Protein AF-A0A356TJT0-F1 (afdb_monomer)

Secondary structure (DSSP, 8-state):
-------TTSPTTPPPP---TTT-----HHHHH-SSTTSS-------SSS---HHHHHHTT----SSS-HHHHHHHHHTTTTT--

Radius of gyration: 24.08 Å; Cα contacts (8 Å, |Δi|>4): 31; chains: 1; bounding box: 46×32×65 Å

Solvent-accessible surface area (backbone atoms only — not c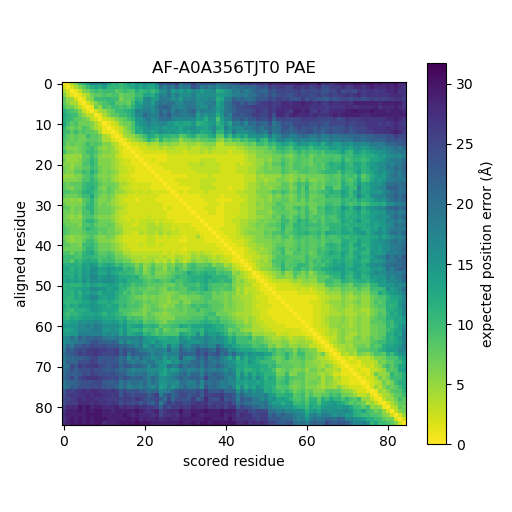omparable to full-atom values): 6053 Å² total; per-residue (Å²): 132,94,63,67,48,83,54,96,87,56,61,83,72,40,82,68,92,76,84,57,71,93,76,56,84,76,81,58,59,69,55,72,69,47,91,52,85,83,73,57,82,90,77,92,77,82,87,69,77,81,93,70,55,74,67,56,28,51,78,69,69,65,63,70,64,84,92,85,34,73,65,56,57,47,63,60,55,56,67,66,61,77,70,78,121

Mean predicted aligned error: 11.74 Å

pLDDT: mean 76.68, std 15.93, range [36.81, 96.0]

Sequence (85 aa):
PDRPVIAKGGTPGARVPFVHEEECVGCNLCALVCPVEGCITMVEKRKAPEPITWNDRIRAGTDLVPGGLDATQKARGAQADSGAE

Foldseek 3Di:
DQDFDPDPPDDTRDDDDDDPVVPDPQPCPVVVPDPDPPPDDDDDPDPDDDDDDCVVCVVVLNNQDPDVHVVNVVVVVVVVVVVPD

Structure (mmCIF, N/CA/C/O backbone):
data_AF-A0A356TJT0-F1
#
_entry.id   AF-A0A356TJT0-F1
#
loop_
_atom_site.group_PDB
_atom_site.id
_atom_site.type_symbol
_atom_site.label_atom_id
_atom_site.label_alt_id
_atom_site.label_comp_id
_atom_site.label_asym_id
_atom_site.label_entity_id
_atom_site.label_seq_id
_atom_site.pdbx_PDB_ins_code
_atom_site.Cartn_x
_atom_site.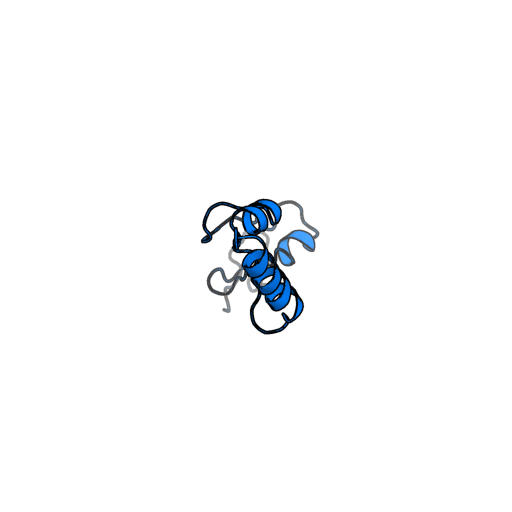Cartn_y
_atom_site.Cartn_z
_atom_site.occupancy
_atom_site.B_iso_or_equiv
_atom_site.auth_seq_id
_atom_site.auth_comp_id
_atom_site.auth_asym_id
_atom_site.auth_atom_id
_atom_site.pdbx_PDB_model_num
ATOM 1 N N . PRO A 1 1 ? -9.114 -20.341 9.905 1.00 53.09 1 PRO A N 1
ATOM 2 C CA . PRO A 1 1 ? -8.505 -20.344 11.256 1.00 53.09 1 PRO A CA 1
ATOM 3 C C . PRO A 1 1 ? -9.557 -19.972 12.305 1.00 53.09 1 PRO A C 1
ATOM 5 O O . PRO A 1 1 ? -9.947 -18.812 12.407 1.00 53.09 1 PRO A O 1
ATOM 8 N N . ASP A 1 2 ? -10.047 -20.973 13.033 1.00 58.97 2 ASP A N 1
ATOM 9 C CA . ASP A 1 2 ? -11.018 -20.823 14.119 1.00 58.97 2 ASP A CA 1
ATOM 10 C C . ASP A 1 2 ? -10.305 -20.373 15.397 1.00 58.97 2 ASP A C 1
ATOM 12 O O . ASP A 1 2 ? -10.065 -21.160 16.310 1.00 58.97 2 ASP A O 1
ATOM 16 N N . ARG A 1 3 ? -9.893 -19.102 15.449 1.00 63.19 3 ARG A N 1
ATOM 17 C CA . ARG A 1 3 ? -9.321 -18.521 16.666 1.00 63.19 3 ARG A CA 1
ATOM 18 C C . ARG A 1 3 ? -10.446 -17.882 17.491 1.00 63.19 3 ARG A C 1
ATOM 20 O O . ARG A 1 3 ? -10.934 -16.822 17.097 1.00 63.19 3 ARG A O 1
ATOM 27 N N . PRO A 1 4 ? -10.879 -18.489 18.612 1.00 61.81 4 PRO A N 1
ATOM 28 C CA . PRO A 1 4 ? -11.902 -17.895 19.462 1.00 61.81 4 PRO A CA 1
ATOM 29 C C . PRO A 1 4 ? -11.375 -16.637 20.163 1.00 61.81 4 PRO A C 1
ATOM 31 O O . PRO A 1 4 ? -10.186 -16.510 20.470 1.00 61.81 4 PRO A O 1
ATOM 34 N N . VAL A 1 5 ? -12.282 -15.697 20.422 1.00 61.03 5 VAL A N 1
ATOM 35 C CA . VAL A 1 5 ? -11.987 -14.452 21.137 1.00 61.03 5 VAL A CA 1
ATOM 36 C C . VAL A 1 5 ? -11.636 -14.732 22.596 1.00 61.03 5 VAL A C 1
ATOM 38 O O . VAL A 1 5 ? -12.404 -15.359 23.318 1.00 61.03 5 VAL A O 1
ATOM 41 N N . ILE A 1 6 ? -10.496 -14.192 23.030 1.00 61.66 6 ILE A N 1
ATOM 42 C CA . ILE A 1 6 ? -10.024 -14.159 24.429 1.00 61.66 6 ILE A CA 1
ATOM 43 C C . ILE A 1 6 ? -10.093 -12.743 25.032 1.00 61.66 6 ILE A C 1
ATOM 45 O O . ILE A 1 6 ? -9.646 -12.511 26.153 1.00 61.66 6 ILE A O 1
ATOM 49 N N . ALA A 1 7 ? -10.640 -11.772 24.292 1.00 58.09 7 ALA A N 1
ATOM 50 C CA . ALA A 1 7 ? -10.728 -10.384 24.731 1.00 58.09 7 ALA A CA 1
ATOM 51 C C . ALA A 1 7 ? -11.822 -10.186 25.792 1.00 58.09 7 ALA A C 1
ATOM 53 O O . ALA A 1 7 ? -12.943 -10.669 25.651 1.00 58.09 7 ALA A O 1
ATOM 54 N N . LYS A 1 8 ? -11.502 -9.392 26.819 1.00 60.34 8 LYS A N 1
ATOM 55 C CA . LYS A 1 8 ? -12.294 -9.185 28.046 1.00 60.34 8 LYS A CA 1
ATOM 56 C C . LYS A 1 8 ? -13.703 -8.596 27.831 1.00 60.34 8 LYS A C 1
ATOM 58 O O . LYS A 1 8 ? -14.516 -8.665 28.744 1.00 60.34 8 LYS A O 1
ATOM 63 N N . GLY A 1 9 ? -13.976 -8.009 26.661 1.00 61.50 9 GLY A N 1
ATOM 64 C CA . GLY A 1 9 ? -15.262 -7.390 26.304 1.00 61.50 9 GLY A CA 1
ATOM 65 C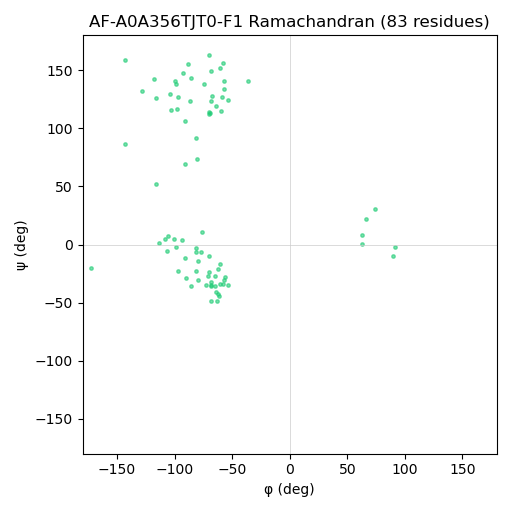 C . GLY A 1 9 ? -16.037 -8.091 25.182 1.00 61.50 9 GLY A C 1
ATOM 66 O O . GLY A 1 9 ? -17.094 -7.607 24.794 1.00 61.50 9 GLY A O 1
ATOM 67 N N . GLY A 1 10 ? -15.524 -9.199 24.636 1.00 64.19 10 GLY A N 1
ATOM 68 C CA . GLY A 1 10 ? -16.220 -9.975 23.607 1.00 64.19 10 GLY A CA 1
ATOM 69 C C . GLY A 1 10 ? -17.046 -11.107 24.214 1.00 64.19 10 GLY A C 1
ATOM 70 O O . GLY A 1 10 ? -16.651 -11.696 25.219 1.00 64.19 10 GLY A O 1
ATOM 71 N N . THR A 1 11 ? -18.175 -11.453 23.591 1.00 68.25 11 THR A N 1
ATOM 72 C CA . THR A 1 11 ? -18.907 -12.678 23.940 1.00 68.25 11 THR A CA 1
ATOM 73 C C . THR A 1 11 ? -17.988 -13.890 23.732 1.00 68.25 11 THR A C 1
ATOM 75 O O . THR A 1 11 ? -17.430 -14.032 22.638 1.00 68.25 11 THR A O 1
ATOM 78 N N . PRO A 1 12 ? -17.814 -14.774 24.732 1.00 64.62 12 PRO A N 1
ATOM 79 C CA . PRO A 1 12 ? -17.056 -16.008 24.557 1.00 64.62 12 PRO A CA 1
ATOM 80 C C . PRO A 1 12 ? -17.587 -16.804 23.358 1.00 64.62 12 PRO A C 1
ATOM 82 O O . PRO A 1 12 ? -18.781 -17.079 23.273 1.00 64.62 12 PRO A O 1
ATOM 85 N N . GLY A 1 13 ? -16.710 -17.130 22.405 1.00 66.62 13 GLY A N 1
ATOM 86 C CA . GLY A 1 13 ? -17.084 -17.809 21.155 1.00 66.62 13 GLY A CA 1
ATOM 87 C C . GLY A 1 13 ? -17.425 -16.890 19.973 1.00 66.62 13 GLY A C 1
ATOM 88 O O . GLY A 1 13 ? -17.660 -17.393 18.875 1.00 66.62 13 GLY A O 1
ATOM 89 N N .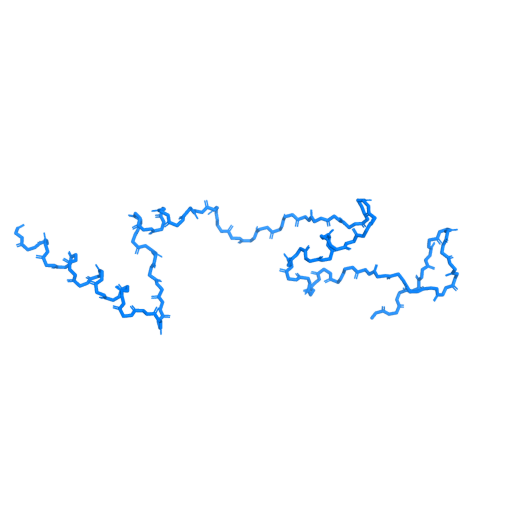 ALA A 1 14 ? -17.404 -15.562 20.142 1.00 70.50 14 ALA A N 1
ATOM 90 C CA . ALA A 1 14 ? -17.472 -14.635 19.014 1.00 70.50 14 ALA A CA 1
ATOM 91 C C . ALA A 1 14 ? -16.282 -14.838 18.055 1.00 70.50 14 ALA A C 1
ATOM 93 O O . ALA A 1 14 ? -15.194 -15.248 18.467 1.00 70.50 14 ALA A O 1
ATOM 94 N N . ARG A 1 15 ? -16.483 -14.525 16.770 1.00 71.31 15 ARG A N 1
ATOM 95 C CA . ARG A 1 15 ? -15.420 -14.489 15.757 1.00 71.31 15 ARG A CA 1
ATOM 96 C C . ARG A 1 15 ? -14.966 -13.047 15.574 1.00 71.31 15 ARG A C 1
ATOM 98 O O . ARG A 1 15 ? -15.753 -12.215 15.135 1.00 71.31 15 ARG A O 1
ATOM 105 N N . VAL A 1 16 ? -13.711 -12.758 15.901 1.00 75.25 16 VAL A N 1
ATOM 106 C CA . VAL A 1 16 ? -13.094 -11.456 15.617 1.00 75.25 16 VAL A CA 1
ATOM 107 C C . VAL A 1 16 ? -12.285 -11.569 14.327 1.00 75.25 16 VAL A C 1
ATOM 109 O O . VAL A 1 16 ? -11.459 -12.482 14.221 1.00 75.25 16 VAL A O 1
ATOM 112 N N . PRO A 1 17 ? -12.515 -10.680 13.343 1.00 80.56 17 PRO A N 1
ATOM 113 C CA . PRO A 1 17 ? -11.679 -10.602 12.155 1.00 80.56 17 PRO A CA 1
ATOM 114 C C . PRO A 1 17 ? -10.221 -10.350 12.536 1.00 80.56 17 PRO A C 1
ATOM 116 O O . PRO A 1 17 ? -9.928 -9.572 13.442 1.00 80.56 17 PRO A O 1
ATOM 119 N N . PHE A 1 18 ? -9.302 -10.991 11.827 1.00 84.62 18 PHE A N 1
ATOM 120 C CA . PHE A 1 18 ? -7.872 -10.773 11.989 1.00 84.62 18 PHE A CA 1
ATOM 121 C C . PHE A 1 18 ? -7.183 -10.848 10.626 1.00 84.62 18 PHE A C 1
ATOM 123 O O . PHE A 1 18 ? -7.717 -11.431 9.682 1.00 84.62 18 PHE A O 1
ATOM 130 N N . VAL A 1 19 ? -5.997 -10.253 10.526 1.00 90.50 19 VAL A N 1
ATOM 131 C CA . VAL A 1 19 ? -5.204 -10.256 9.294 1.00 90.50 19 VAL A CA 1
ATOM 132 C C . VAL A 1 19 ? -4.338 -11.513 9.250 1.00 90.50 19 VAL A C 1
ATOM 134 O O . VAL A 1 19 ? -3.543 -11.758 10.157 1.00 90.50 19 VAL A O 1
ATOM 137 N N . HIS A 1 20 ? -4.477 -12.314 8.192 1.00 91.69 20 HIS A N 1
ATOM 138 C CA . HIS A 1 20 ? -3.543 -13.400 7.905 1.00 91.69 20 HIS A CA 1
ATOM 139 C C . HIS A 1 20 ? -2.313 -12.827 7.193 1.00 91.69 20 HIS A C 1
ATOM 141 O O . HIS A 1 20 ? -2.301 -12.685 5.974 1.00 91.69 20 HIS A O 1
ATOM 147 N N . GLU A 1 21 ? -1.287 -12.452 7.956 1.00 90.00 21 GLU A N 1
ATOM 148 C CA . GLU A 1 21 ? -0.102 -11.733 7.453 1.00 90.00 21 GLU A CA 1
ATOM 149 C C . GLU A 1 21 ? 0.595 -12.427 6.273 1.00 90.00 21 GLU A C 1
ATOM 151 O O . GLU A 1 21 ? 1.069 -11.747 5.369 1.00 90.00 21 GLU A O 1
ATOM 156 N N . GLU A 1 22 ? 0.627 -13.763 6.244 1.00 91.75 22 GLU A N 1
ATOM 157 C CA . GLU A 1 22 ? 1.277 -14.519 5.159 1.00 91.75 22 GLU A CA 1
ATOM 158 C C . GLU A 1 22 ? 0.521 -14.434 3.823 1.00 91.75 22 GLU A C 1
ATOM 160 O O . GLU A 1 22 ? 1.126 -14.578 2.765 1.00 91.75 22 GLU A O 1
ATOM 165 N N . GLU A 1 23 ? -0.786 -14.160 3.865 1.00 92.44 23 GLU A N 1
ATOM 166 C CA . GLU A 1 23 ? -1.652 -14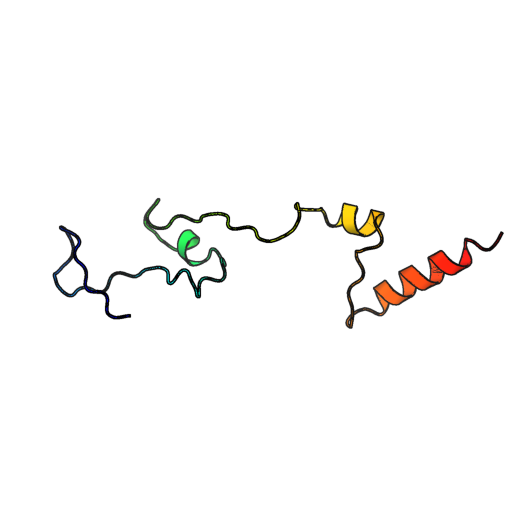.040 2.682 1.00 92.44 23 GLU A CA 1
ATOM 167 C C . GLU A 1 23 ? -2.031 -12.576 2.390 1.00 92.44 23 GLU A C 1
ATOM 169 O O . GLU A 1 23 ? -2.659 -12.264 1.376 1.00 92.44 23 GLU A O 1
ATOM 174 N N . CYS A 1 24 ? -1.650 -11.647 3.270 1.00 92.88 24 CYS A N 1
ATOM 175 C CA . CYS A 1 24 ? -1.931 -10.229 3.120 1.00 92.88 24 CYS A CA 1
ATOM 176 C C . CYS A 1 24 ? -1.105 -9.635 1.970 1.00 92.88 24 CYS A C 1
ATOM 178 O O . CYS A 1 24 ? 0.110 -9.479 2.064 1.00 92.88 24 CYS A O 1
ATOM 180 N N . VAL A 1 25 ? -1.779 -9.225 0.895 1.00 93.06 25 VAL A N 1
ATOM 181 C CA . VAL A 1 25 ? -1.136 -8.584 -0.269 1.00 93.06 25 VAL A CA 1
ATOM 182 C C . VAL A 1 25 ? -0.856 -7.088 -0.073 1.00 93.06 25 VAL A C 1
ATOM 184 O O . VAL A 1 25 ? -0.308 -6.443 -0.961 1.00 93.06 25 VAL A O 1
ATOM 187 N N . GLY A 1 26 ? -1.258 -6.511 1.065 1.00 93.38 26 GLY A N 1
ATOM 188 C CA . GLY A 1 26 ? -1.041 -5.093 1.363 1.00 93.38 26 GLY A CA 1
ATOM 189 C C . GLY A 1 26 ? -1.941 -4.127 0.581 1.00 93.38 26 GLY A C 1
ATOM 190 O O . GLY A 1 26 ? -1.538 -3.001 0.317 1.00 93.38 26 GLY A O 1
ATOM 191 N N . CYS A 1 27 ? -3.164 -4.531 0.216 1.00 94.12 27 CYS A N 1
ATOM 192 C CA . CYS A 1 27 ? -4.078 -3.706 -0.591 1.00 94.12 27 CYS A CA 1
ATOM 193 C C . CYS A 1 27 ? -4.656 -2.467 0.122 1.00 94.12 27 CYS A C 1
ATOM 195 O O . CYS A 1 27 ? -5.308 -1.655 -0.524 1.00 94.12 27 CYS A O 1
ATOM 197 N N . ASN A 1 28 ? -4.471 -2.337 1.441 1.00 93.88 28 ASN A N 1
ATOM 198 C CA . ASN A 1 28 ? -4.992 -1.249 2.283 1.00 93.88 28 ASN A CA 1
ATOM 199 C C . ASN A 1 28 ? -6.534 -1.134 2.380 1.00 93.88 28 ASN A C 1
ATOM 201 O O . ASN A 1 28 ? -7.045 -0.276 3.094 1.00 93.88 28 ASN A O 1
ATOM 205 N N . LEU A 1 29 ? -7.310 -2.006 1.725 1.00 95.12 29 LEU A N 1
ATOM 206 C CA . LEU A 1 29 ? -8.773 -1.882 1.712 1.00 95.12 29 LEU A CA 1
ATOM 207 C C . LEU A 1 29 ? -9.389 -2.011 3.113 1.00 95.12 29 LEU A C 1
ATOM 209 O O . LEU A 1 29 ? -10.266 -1.232 3.464 1.00 95.12 29 LEU A O 1
ATOM 213 N N . CYS A 1 30 ? -8.921 -2.964 3.926 1.00 95.12 30 CYS A N 1
ATOM 214 C CA . CYS A 1 30 ? -9.480 -3.213 5.256 1.00 95.12 30 CYS A CA 1
ATOM 215 C C . CYS A 1 30 ? -9.304 -2.028 6.218 1.00 95.12 30 CYS A C 1
ATOM 217 O O . CYS A 1 30 ? -10.242 -1.701 6.942 1.00 95.12 30 CYS A O 1
ATOM 219 N N . ALA A 1 31 ? -8.142 -1.370 6.205 1.00 94.75 31 ALA A N 1
ATOM 220 C CA . ALA A 1 31 ? -7.867 -0.217 7.057 1.00 94.75 31 ALA A CA 1
ATOM 221 C C . ALA A 1 31 ? -8.707 1.004 6.653 1.00 94.75 31 ALA A C 1
ATOM 223 O O . ALA A 1 31 ? -9.170 1.733 7.521 1.00 94.75 31 ALA A O 1
ATOM 224 N N . LEU A 1 32 ? -8.965 1.188 5.352 1.00 94.94 32 LEU A N 1
ATOM 225 C CA . LEU A 1 32 ? -9.771 2.304 4.845 1.00 94.94 32 LEU A CA 1
ATOM 226 C C . LEU A 1 32 ? -11.269 2.164 5.139 1.00 94.94 32 LEU A C 1
ATOM 228 O O . LEU A 1 32 ? -11.946 3.167 5.334 1.00 94.94 32 LEU A O 1
ATOM 232 N N . VAL A 1 33 ? -11.804 0.939 5.128 1.00 96.00 33 VAL A N 1
ATOM 233 C CA . VAL A 1 33 ? -13.251 0.705 5.307 1.00 96.00 33 VAL A CA 1
ATOM 234 C C . VAL A 1 33 ? -13.656 0.493 6.763 1.00 96.00 33 VAL A C 1
ATOM 236 O O . VAL A 1 33 ? -14.850 0.456 7.062 1.00 96.00 33 VAL A O 1
ATOM 239 N N . CYS A 1 34 ? -12.695 0.297 7.668 1.00 94.81 34 CYS A N 1
ATOM 240 C CA . CYS A 1 34 ? -13.005 0.074 9.071 1.00 94.81 34 CYS A CA 1
ATOM 241 C C . CYS A 1 34 ? -13.584 1.361 9.685 1.00 94.81 34 CYS A C 1
ATOM 243 O O . CYS A 1 34 ? -12.922 2.394 9.656 1.00 94.81 34 CYS A O 1
ATOM 245 N N . PRO A 1 35 ? -14.789 1.326 10.280 1.00 94.62 35 PRO A N 1
ATOM 246 C CA . PRO A 1 35 ? -15.406 2.521 10.856 1.00 94.62 35 PRO A CA 1
ATOM 247 C C . PRO A 1 35 ? -14.805 2.916 12.213 1.00 94.62 35 PRO A C 1
ATOM 249 O O . PRO A 1 35 ? -15.197 3.929 12.786 1.00 94.62 35 PRO A O 1
ATOM 252 N N . VAL A 1 36 ? -13.913 2.089 12.767 1.00 94.38 36 VAL A N 1
ATOM 253 C CA . VAL A 1 36 ? -13.298 2.308 14.075 1.00 94.38 36 VAL A CA 1
ATOM 254 C C . VAL A 1 36 ? -11.877 2.811 13.874 1.00 94.38 36 VAL A C 1
ATOM 256 O O . VAL A 1 36 ? -11.014 2.088 13.373 1.00 94.38 36 VAL A O 1
ATOM 259 N N . GLU A 1 37 ? -11.640 4.040 14.320 1.00 92.88 37 GLU A N 1
ATOM 260 C CA . GLU A 1 37 ? -10.332 4.685 14.257 1.00 92.88 37 GLU A CA 1
ATOM 261 C C . GLU A 1 37 ? -9.263 3.849 14.973 1.00 92.88 37 GLU A C 1
ATOM 263 O O . GLU A 1 37 ? -9.482 3.340 16.075 1.00 92.88 37 GLU A O 1
ATOM 268 N N . GLY A 1 38 ? -8.105 3.683 14.332 1.00 90.44 38 GLY A N 1
ATOM 269 C CA . GLY A 1 38 ? -6.985 2.915 14.883 1.00 90.44 38 GLY A CA 1
ATOM 270 C C . GLY A 1 38 ? -7.243 1.419 15.122 1.00 90.44 38 GLY A C 1
ATOM 271 O O . GLY A 1 38 ? -6.393 0.757 15.714 1.00 90.44 38 GLY A O 1
ATOM 272 N N . CYS A 1 39 ? -8.374 0.853 14.680 1.00 91.69 39 CYS A N 1
ATOM 273 C CA . CYS A 1 39 ? -8.660 -0.574 14.874 1.00 91.69 39 CYS A CA 1
ATOM 274 C C . CYS A 1 39 ? -7.741 -1.483 14.044 1.00 91.69 39 CYS A C 1
ATOM 276 O O . CYS A 1 39 ? -7.431 -2.600 14.460 1.00 91.69 39 CYS A O 1
ATOM 278 N N . ILE A 1 40 ? -7.325 -1.020 12.866 1.00 93.25 40 ILE A N 1
ATOM 279 C CA . ILE A 1 40 ? -6.410 -1.722 11.965 1.00 93.25 40 ILE A CA 1
ATOM 280 C C . ILE A 1 40 ? -5.287 -0.749 11.621 1.00 93.25 40 ILE A C 1
ATOM 282 O O . ILE A 1 40 ? -5.550 0.392 11.248 1.00 93.25 40 ILE A O 1
ATOM 286 N N . THR A 1 41 ? -4.039 -1.199 11.727 1.00 93.06 41 THR A N 1
ATOM 287 C CA . THR A 1 41 ? -2.860 -0.407 11.366 1.00 93.06 41 THR A CA 1
ATOM 288 C C . THR A 1 41 ? -2.094 -1.083 10.237 1.00 93.06 41 THR A C 1
ATOM 290 O O . THR A 1 41 ? -1.994 -2.307 10.171 1.00 93.06 41 THR A O 1
ATOM 293 N N . MET A 1 42 ? -1.559 -0.273 9.326 1.00 93.88 42 MET A N 1
ATOM 294 C CA . MET A 1 42 ? -0.719 -0.743 8.228 1.00 93.88 42 MET A CA 1
ATOM 295 C C . MET A 1 42 ? 0.750 -0.551 8.591 1.00 93.88 42 MET A C 1
ATOM 297 O O . MET A 1 42 ? 1.135 0.489 9.123 1.00 93.88 42 MET A O 1
ATOM 301 N N . VAL A 1 43 ? 1.574 -1.545 8.269 1.00 91.94 43 VAL A N 1
ATOM 302 C CA . VAL A 1 43 ? 3.031 -1.467 8.403 1.00 91.94 43 VAL A CA 1
ATOM 303 C C . VAL A 1 43 ? 3.639 -1.563 7.014 1.00 91.94 43 VAL A C 1
ATOM 305 O O . VAL A 1 43 ? 3.371 -2.514 6.276 1.00 91.94 43 VAL A O 1
ATOM 308 N N . GLU A 1 44 ? 4.473 -0.592 6.652 1.00 87.88 44 GLU A N 1
ATOM 309 C CA . GLU A 1 44 ? 5.196 -0.630 5.388 1.00 87.88 44 GLU A CA 1
ATOM 310 C C . GLU A 1 44 ? 6.268 -1.730 5.431 1.00 87.88 44 GLU A C 1
ATOM 312 O O . GLU A 1 44 ? 7.224 -1.674 6.200 1.00 87.88 44 GLU A O 1
ATOM 317 N N . LYS A 1 45 ? 6.096 -2.760 4.596 1.00 86.12 45 LYS A N 1
ATOM 318 C CA . LYS A 1 45 ? 7.039 -3.880 4.430 1.00 86.12 45 LYS A CA 1
ATOM 319 C C . LYS A 1 45 ? 7.595 -3.893 3.006 1.00 86.12 45 LYS A C 1
ATOM 321 O O . LYS A 1 45 ? 7.493 -4.889 2.288 1.00 86.12 45 LYS A O 1
ATOM 326 N N . ARG A 1 46 ? 8.123 -2.754 2.554 1.00 80.44 46 ARG A N 1
ATOM 327 C CA . ARG A 1 46 ? 8.622 -2.594 1.186 1.00 80.44 46 ARG A CA 1
ATOM 328 C C . ARG A 1 46 ? 9.819 -3.516 0.942 1.00 80.44 46 ARG A C 1
ATOM 330 O O . ARG A 1 46 ? 10.844 -3.404 1.600 1.00 80.44 46 ARG A O 1
ATOM 337 N N . LYS A 1 47 ? 9.685 -4.426 -0.028 1.00 82.12 47 LYS A N 1
ATOM 338 C CA . LYS A 1 47 ? 10.768 -5.323 -0.484 1.00 82.12 47 LYS A CA 1
ATOM 339 C C . LYS A 1 47 ? 11.467 -4.832 -1.760 1.00 82.12 47 LYS A C 1
ATOM 341 O O . LYS A 1 47 ? 12.370 -5.496 -2.256 1.00 82.12 47 LYS A O 1
ATOM 346 N N . ALA A 1 48 ? 11.015 -3.714 -2.328 1.00 79.81 48 ALA A N 1
ATOM 347 C CA . ALA A 1 48 ? 11.533 -3.169 -3.580 1.00 79.81 48 ALA A CA 1
ATOM 348 C C . ALA A 1 48 ? 12.737 -2.228 -3.346 1.00 79.81 48 ALA A C 1
ATOM 350 O O . ALA A 1 48 ? 12.815 -1.620 -2.278 1.00 79.81 48 ALA A O 1
ATOM 351 N N . PRO A 1 49 ? 13.632 -2.047 -4.341 1.00 83.56 49 PRO A N 1
ATOM 352 C CA . PRO A 1 49 ? 14.666 -0.999 -4.333 1.00 83.56 49 PRO A CA 1
ATOM 353 C C . PRO A 1 49 ? 14.035 0.378 -4.202 1.00 83.56 49 PRO A C 1
ATOM 355 O O . PRO A 1 49 ? 12.874 0.498 -4.573 1.00 83.56 49 PRO A O 1
ATOM 358 N N . GLU A 1 50 ? 14.747 1.394 -3.714 1.00 88.38 50 GLU A N 1
ATOM 359 C CA . GLU A 1 50 ? 14.231 2.757 -3.473 1.00 88.38 50 GLU A CA 1
ATOM 360 C C . GLU A 1 50 ? 13.199 3.257 -4.503 1.00 88.38 50 GLU A C 1
ATOM 362 O O . GLU A 1 50 ? 13.322 2.961 -5.698 1.00 88.38 50 GLU A O 1
ATOM 367 N N . PRO A 1 51 ? 12.141 3.970 -4.065 1.00 88.12 51 PRO A N 1
ATOM 368 C CA . PRO A 1 51 ? 11.131 4.478 -4.977 1.00 88.12 51 PRO A CA 1
ATOM 369 C C . PRO A 1 51 ? 11.790 5.412 -5.986 1.00 88.12 51 PRO A C 1
ATOM 371 O O . PRO A 1 51 ? 12.286 6.479 -5.638 1.00 88.12 51 PRO A O 1
ATOM 374 N N . ILE A 1 52 ? 11.773 5.007 -7.249 1.00 92.12 52 ILE A N 1
ATOM 375 C CA . ILE A 1 52 ? 12.122 5.881 -8.359 1.00 92.12 52 ILE A CA 1
ATOM 376 C C . ILE A 1 52 ? 10.839 6.391 -8.983 1.00 92.12 52 ILE A C 1
ATOM 378 O O . ILE A 1 52 ? 9.852 5.656 -9.116 1.00 92.12 52 ILE A O 1
ATOM 382 N N . THR A 1 53 ? 10.849 7.657 -9.371 1.00 91.38 53 THR A N 1
ATOM 383 C CA . THR A 1 53 ? 9.727 8.206 -10.118 1.00 91.38 53 THR A CA 1
ATOM 384 C C . THR A 1 53 ? 9.706 7.603 -11.523 1.00 91.38 53 THR A C 1
ATOM 386 O O . THR A 1 53 ? 10.700 7.067 -12.022 1.00 91.38 53 THR A O 1
ATOM 389 N N . TRP A 1 54 ? 8.572 7.721 -12.209 1.00 87.50 54 TRP A N 1
ATOM 390 C CA . TRP A 1 54 ? 8.496 7.361 -13.625 1.00 87.50 54 TRP A CA 1
ATOM 391 C C . TRP A 1 54 ? 9.498 8.162 -14.481 1.00 87.50 54 TRP A C 1
ATOM 393 O O . TRP A 1 54 ? 10.107 7.618 -15.398 1.00 87.50 54 TRP A O 1
ATOM 403 N N . ASN A 1 55 ? 9.756 9.427 -14.124 1.00 89.44 55 ASN A N 1
ATOM 404 C CA . ASN A 1 55 ? 10.720 10.278 -14.828 1.00 89.44 55 ASN A CA 1
ATOM 405 C C . ASN A 1 55 ? 12.160 9.769 -14.704 1.00 89.44 55 ASN A C 1
ATOM 407 O O . ASN A 1 55 ? 12.930 9.865 -15.657 1.00 89.44 55 ASN A O 1
ATOM 411 N N . ASP A 1 56 ? 12.532 9.207 -13.557 1.00 91.50 56 ASP A N 1
ATOM 412 C CA . ASP A 1 56 ? 13.866 8.629 -13.366 1.00 91.50 56 ASP A CA 1
ATOM 413 C C . ASP A 1 56 ? 14.042 7.367 -14.212 1.00 91.50 56 ASP A C 1
ATOM 415 O O . ASP A 1 56 ? 15.103 7.155 -14.798 1.00 91.50 56 ASP A O 1
ATOM 419 N N . ARG A 1 57 ? 12.972 6.576 -14.364 1.00 86.81 57 ARG A N 1
ATOM 420 C CA . ARG A 1 57 ? 12.960 5.412 -15.260 1.00 86.81 57 ARG A CA 1
ATOM 421 C C . ARG A 1 57 ? 13.190 5.804 -16.716 1.00 86.81 57 ARG A C 1
ATOM 423 O O . ARG A 1 57 ? 14.011 5.157 -17.361 1.00 86.81 57 ARG A O 1
ATOM 430 N N . ILE A 1 58 ? 12.533 6.869 -17.189 1.00 84.75 58 ILE A N 1
ATOM 431 C CA . ILE A 1 58 ? 12.714 7.413 -18.547 1.00 84.75 58 ILE A CA 1
ATOM 432 C C . ILE A 1 58 ? 14.148 7.914 -18.748 1.00 84.75 58 ILE A C 1
ATOM 434 O O . ILE A 1 58 ? 14.792 7.551 -19.727 1.00 84.75 58 ILE A O 1
ATOM 438 N N . ARG A 1 59 ? 14.689 8.718 -17.818 1.00 86.06 59 ARG A N 1
ATOM 439 C CA . ARG A 1 59 ? 16.074 9.227 -17.920 1.00 86.06 59 ARG A CA 1
ATOM 440 C C . ARG A 1 59 ? 17.108 8.104 -17.940 1.00 86.06 59 ARG A C 1
ATOM 442 O O . ARG A 1 59 ? 18.129 8.228 -18.604 1.00 86.06 59 ARG A O 1
ATOM 449 N N . ALA A 1 60 ? 16.832 7.018 -17.226 1.00 85.19 60 ALA A N 1
ATOM 450 C CA . ALA A 1 60 ? 17.660 5.822 -17.225 1.00 85.19 60 ALA A CA 1
ATOM 451 C C . ALA A 1 60 ? 17.402 4.887 -18.428 1.00 85.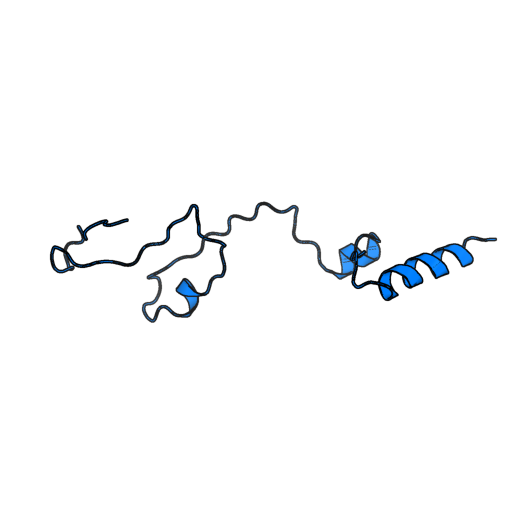19 60 ALA A C 1
ATOM 453 O O . ALA A 1 60 ? 18.101 3.886 -18.562 1.00 85.19 60 ALA A O 1
ATOM 454 N N . GLY A 1 61 ? 16.396 5.151 -19.275 1.00 83.12 61 GLY A N 1
ATOM 455 C CA . GLY A 1 61 ? 16.002 4.279 -20.394 1.00 83.12 61 GLY A CA 1
ATOM 456 C C . GLY A 1 61 ? 15.426 2.917 -19.968 1.00 83.12 61 GLY A C 1
ATOM 457 O O . GLY A 1 61 ? 15.474 1.942 -20.725 1.00 83.12 61 GLY A O 1
ATOM 458 N N . THR A 1 62 ? 14.920 2.826 -18.732 1.00 82.75 62 THR A N 1
ATOM 459 C CA . THR A 1 62 ? 14.417 1.595 -18.077 1.00 82.75 62 THR A CA 1
ATOM 460 C C . THR A 1 62 ? 12.891 1.535 -17.981 1.00 82.75 62 THR A C 1
ATOM 462 O O . THR A 1 62 ? 12.318 0.642 -17.354 1.00 82.75 62 THR A O 1
ATOM 465 N N . ASP A 1 63 ? 12.212 2.480 -18.613 1.00 82.31 63 ASP A N 1
ATOM 466 C CA . ASP A 1 63 ? 10.762 2.583 -18.748 1.00 82.31 63 ASP A CA 1
ATOM 467 C C . ASP A 1 63 ? 10.183 1.611 -19.795 1.00 82.31 63 ASP A C 1
ATOM 469 O O . ASP A 1 63 ? 9.001 1.691 -20.133 1.00 82.31 63 ASP A O 1
ATOM 473 N N . LEU A 1 64 ? 10.988 0.653 -20.286 1.00 78.94 64 LEU A N 1
ATOM 474 C CA . LEU A 1 64 ? 10.540 -0.314 -21.278 1.00 78.94 64 LEU A CA 1
ATOM 475 C C . LEU A 1 64 ? 9.529 -1.302 -20.696 1.00 78.94 64 LEU A C 1
ATOM 477 O O . LEU A 1 64 ? 9.874 -2.184 -19.908 1.00 78.94 64 LEU A O 1
ATOM 481 N N . VAL A 1 65 ? 8.298 -1.212 -21.183 1.00 77.44 65 VAL A N 1
ATOM 482 C CA . VAL A 1 65 ? 7.255 -2.213 -20.954 1.00 77.44 65 VAL A CA 1
ATOM 483 C C . VAL A 1 65 ? 7.418 -3.309 -22.035 1.00 77.44 65 VAL A C 1
ATOM 485 O O . VAL A 1 65 ? 7.814 -2.929 -23.131 1.00 77.44 65 VAL A O 1
ATOM 488 N N . PRO A 1 66 ? 7.200 -4.626 -21.773 1.00 57.12 66 PRO A N 1
ATOM 489 C CA . PRO A 1 66 ? 7.115 -5.745 -22.766 1.00 57.12 66 PRO A CA 1
ATOM 490 C C . PRO A 1 66 ? 5.682 -6.283 -23.095 1.00 57.12 66 PRO A C 1
ATOM 492 O O . PRO A 1 66 ? 4.906 -6.524 -22.180 1.00 57.12 66 PRO A O 1
ATOM 495 N N . GLY A 1 67 ? 5.287 -6.415 -24.376 1.00 58.41 67 GLY A N 1
ATOM 496 C CA . GLY A 1 67 ? 4.011 -6.991 -24.859 1.00 58.41 67 GLY A CA 1
ATOM 497 C C . GLY A 1 67 ? 2.758 -6.102 -25.059 1.00 58.41 67 GLY A C 1
ATOM 498 O O . GLY A 1 67 ? 1.805 -6.582 -25.660 1.00 58.41 67 GLY A O 1
ATOM 499 N N . GLY A 1 68 ? 2.724 -4.837 -24.626 1.00 64.50 68 GLY A N 1
ATOM 500 C CA . GLY A 1 68 ? 1.761 -3.819 -25.115 1.00 64.50 68 GLY A CA 1
ATOM 501 C C . GLY A 1 68 ? 2.273 -2.373 -25.265 1.00 64.50 68 GLY A C 1
ATOM 502 O O . GLY A 1 68 ? 2.182 -1.542 -24.366 1.00 64.50 68 GLY A O 1
ATOM 503 N N . LEU A 1 69 ? 2.864 -2.063 -26.404 1.00 51.50 69 LEU A N 1
ATOM 504 C CA . LEU A 1 69 ? 4.3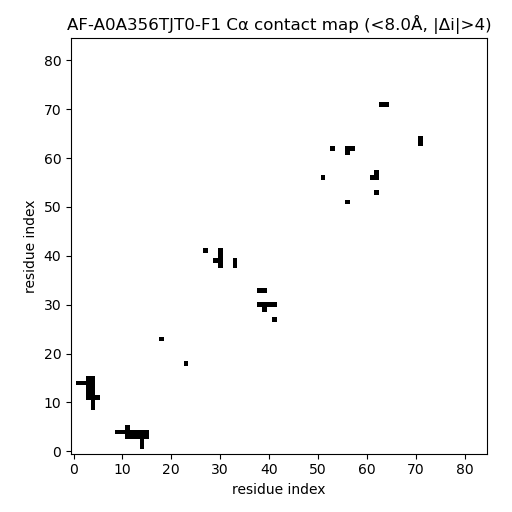21 -2.041 -26.428 1.00 51.50 69 LEU A CA 1
ATOM 505 C C . LEU A 1 69 ? 4.942 -1.513 -27.683 1.00 51.50 69 LEU A C 1
ATOM 507 O O . LEU A 1 69 ? 6.115 -1.145 -27.672 1.00 51.50 69 LEU A O 1
ATOM 511 N N . ASP A 1 70 ? 4.173 -1.514 -28.754 1.00 61.50 70 ASP A N 1
ATOM 512 C CA . ASP A 1 70 ? 4.682 -1.141 -30.064 1.00 61.50 70 ASP A CA 1
ATOM 513 C C . ASP A 1 70 ? 5.292 0.276 -30.017 1.00 61.50 70 ASP A C 1
ATOM 515 O O . ASP A 1 70 ? 6.252 0.608 -30.710 1.00 61.50 70 ASP A O 1
ATOM 519 N N . ALA A 1 71 ? 4.785 1.097 -29.095 1.00 59.31 71 ALA A N 1
ATOM 520 C CA . ALA A 1 71 ? 5.236 2.442 -28.770 1.00 59.31 71 ALA A CA 1
ATOM 521 C C . ALA A 1 71 ? 6.619 2.494 -28.106 1.00 59.31 71 ALA A C 1
ATOM 523 O O . ALA A 1 71 ? 7.499 3.240 -28.541 1.00 59.31 71 ALA A O 1
ATOM 524 N N . THR A 1 72 ? 6.842 1.675 -27.083 1.00 67.12 72 THR A N 1
ATOM 525 C CA . THR A 1 72 ? 8.155 1.555 -26.453 1.00 67.12 72 THR A CA 1
ATOM 526 C C . THR A 1 72 ? 9.182 0.972 -27.443 1.00 67.12 72 THR A C 1
ATOM 528 O O . THR A 1 72 ? 10.367 1.303 -27.393 1.00 67.12 72 THR A O 1
ATOM 531 N N . GLN A 1 73 ? 8.717 0.184 -28.421 1.00 61.88 73 GLN A N 1
ATOM 532 C CA . GLN A 1 73 ? 9.503 -0.342 -29.542 1.00 61.88 73 GLN A CA 1
ATOM 533 C C . GLN A 1 73 ? 9.916 0.705 -30.592 1.00 61.88 73 GLN A C 1
ATOM 535 O O . GLN A 1 73 ? 10.972 0.552 -31.201 1.00 61.88 73 GLN A O 1
ATOM 540 N N . LYS A 1 74 ? 9.176 1.801 -30.780 1.00 62.72 74 LYS A N 1
ATOM 541 C CA . LYS A 1 74 ? 9.556 2.881 -31.715 1.00 62.72 74 LYS A CA 1
ATOM 542 C C . LYS A 1 74 ? 10.495 3.913 -31.080 1.00 62.72 74 LYS A C 1
ATOM 544 O O . LYS A 1 74 ? 11.420 4.380 -31.740 1.00 62.72 74 LYS A O 1
ATOM 549 N N . ALA A 1 75 ? 10.304 4.206 -29.788 1.00 63.41 75 ALA A N 1
ATOM 550 C CA . ALA A 1 75 ? 11.182 5.072 -28.987 1.00 63.41 75 ALA A CA 1
ATOM 551 C C . ALA A 1 75 ? 12.643 4.584 -28.973 1.00 63.41 7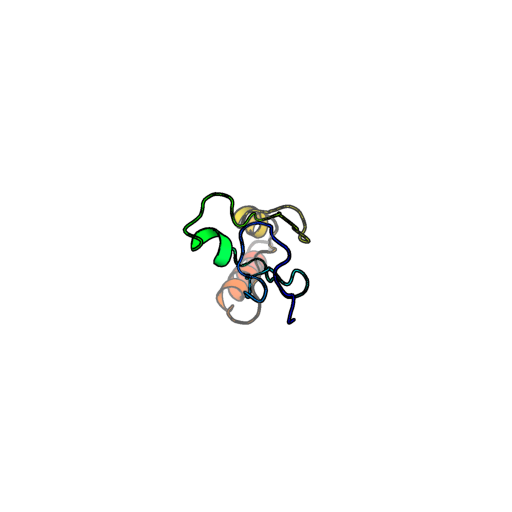5 ALA A C 1
ATOM 553 O O . ALA A 1 75 ? 13.575 5.380 -28.971 1.00 63.41 75 ALA A O 1
ATOM 554 N N . ARG A 1 76 ? 12.840 3.269 -29.071 1.00 62.09 76 ARG A N 1
ATOM 555 C CA . ARG A 1 7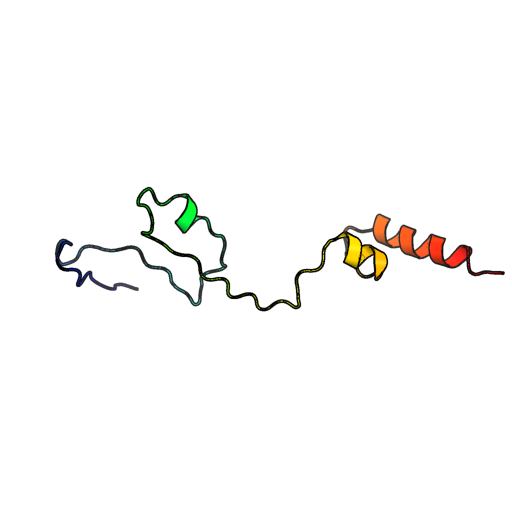6 ? 14.160 2.647 -29.227 1.00 62.09 76 ARG A CA 1
ATOM 556 C C . ARG A 1 76 ? 14.694 2.657 -30.663 1.00 62.09 76 ARG A C 1
ATOM 558 O O . ARG A 1 76 ? 15.900 2.573 -30.848 1.00 62.09 76 ARG A O 1
ATOM 565 N N . GLY A 1 77 ? 13.824 2.772 -31.668 1.00 62.69 77 GLY A N 1
ATOM 566 C CA . GLY A 1 77 ? 14.201 2.799 -33.085 1.00 62.69 77 GLY A CA 1
ATOM 567 C C . GLY A 1 77 ? 14.713 4.156 -33.586 1.00 62.69 77 GLY A C 1
ATOM 568 O O . GLY A 1 77 ? 15.570 4.179 -34.453 1.00 62.69 77 GLY A O 1
ATOM 569 N N . ALA A 1 78 ? 14.248 5.283 -33.036 1.00 55.84 78 ALA A N 1
ATOM 570 C CA . ALA A 1 78 ? 14.666 6.627 -33.472 1.00 55.84 78 ALA A CA 1
ATOM 571 C C . ALA A 1 78 ? 15.900 7.174 -32.724 1.00 55.84 78 ALA A C 1
ATOM 573 O O . ALA A 1 78 ? 16.688 7.912 -33.308 1.00 55.84 78 ALA A O 1
ATOM 574 N N . GLN A 1 79 ? 16.126 6.768 -31.464 1.00 58.56 79 GLN A N 1
ATOM 575 C CA . GLN A 1 79 ? 17.408 7.016 -30.778 1.00 58.56 79 GLN A CA 1
ATOM 576 C C . GLN A 1 79 ? 18.593 6.316 -31.476 1.00 58.56 79 GLN A C 1
ATOM 578 O O . GLN A 1 79 ? 19.733 6.731 -31.287 1.00 58.56 79 GLN A O 1
ATOM 583 N N . ALA A 1 80 ? 18.330 5.280 -32.285 1.00 51.34 80 ALA A N 1
ATOM 584 C CA . ALA A 1 80 ? 19.321 4.554 -33.079 1.00 51.34 80 ALA A CA 1
ATOM 585 C C . ALA A 1 80 ? 19.724 5.259 -34.394 1.00 51.34 80 ALA A C 1
ATOM 587 O O . ALA A 1 80 ? 20.743 4.888 -34.964 1.00 51.34 80 ALA A O 1
ATOM 588 N N . ASP A 1 81 ? 18.979 6.271 -34.857 1.00 49.38 81 ASP A N 1
ATOM 589 C CA . ASP A 1 81 ? 19.251 6.974 -36.129 1.00 49.38 81 ASP A CA 1
ATOM 590 C C . ASP A 1 81 ? 20.042 8.289 -35.937 1.00 49.38 81 ASP A C 1
ATOM 592 O O . ASP A 1 81 ? 20.734 8.745 -36.837 1.00 49.38 81 ASP A O 1
ATOM 596 N N . SER A 1 82 ? 20.003 8.903 -34.748 1.00 49.72 82 SER A N 1
ATOM 597 C CA . SER A 1 82 ? 20.648 10.199 -34.450 1.00 49.72 82 SER A CA 1
ATOM 598 C C . SER A 1 82 ? 22.060 10.105 -33.849 1.00 49.72 82 SER A C 1
ATOM 600 O O . SER A 1 82 ? 22.617 11.117 -33.436 1.00 49.72 82 SER A O 1
ATOM 602 N N . GLY A 1 83 ? 22.607 8.894 -33.717 1.00 47.12 83 GLY A N 1
ATOM 603 C CA . GLY A 1 83 ? 24.004 8.644 -33.329 1.00 47.12 83 GLY A CA 1
ATOM 604 C C . GLY A 1 83 ? 24.914 8.311 -34.517 1.00 47.12 83 GLY A C 1
ATOM 605 O O . GLY A 1 83 ? 26.069 7.952 -34.309 1.00 47.12 83 GLY A O 1
ATOM 606 N N . ALA A 1 84 ? 24.383 8.377 -35.743 1.00 44.69 84 ALA A N 1
ATOM 607 C CA . ALA A 1 84 ? 25.125 8.250 -36.989 1.00 44.69 84 ALA A CA 1
ATOM 608 C C . ALA A 1 84 ? 25.589 9.633 -37.480 1.00 44.69 84 ALA A C 1
ATOM 610 O O . ALA A 1 84 ? 25.090 10.138 -38.478 1.00 44.69 84 ALA A O 1
ATOM 611 N N . GLU A 1 85 ? 26.533 10.232 -36.755 1.00 36.81 85 GLU A N 1
ATOM 612 C CA . GLU A 1 85 ? 27.553 11.146 -37.294 1.00 36.81 85 GLU A CA 1
ATOM 613 C C . GLU A 1 85 ? 28.778 11.152 -36.372 1.00 36.81 85 GLU A C 1
ATOM 615 O O . GLU A 1 85 ? 28.593 11.244 -35.134 1.00 36.81 85 GLU A O 1
#